Protein AF-A0A409X5F5-F1 (afdb_monomer_lite)

Radius of gyration: 24.48 Å; chains: 1; bounding box: 80×54×50 Å

Secondary structure (DSSP, 8-state):
------PPPTTSPPHHHHHHHHHHHT-TTS-HHHHHHHHHHHHHHHHTTGGGHHHHHH-HHHHHHHHHHHHHHHHHHHHHHH-SS---TT----HHHHHHHHHHHHHS-S--------------------------------------------------

Structure (mmCIF, N/CA/C/O backbone):
data_AF-A0A409X5F5-F1
#
_entry.id   AF-A0A409X5F5-F1
#
loop_
_atom_site.group_PDB
_atom_site.id
_atom_site.type_symbol
_atom_site.label_atom_id
_atom_site.label_alt_id
_atom_site.label_comp_id
_atom_site.label_asym_id
_atom_site.label_entity_id
_atom_site.label_seq_id
_atom_site.pdbx_PDB_ins_code
_atom_site.Cartn_x
_atom_site.Cartn_y
_atom_site.Cartn_z
_atom_site.occupancy
_atom_site.B_iso_or_equiv
_atom_site.auth_seq_id
_atom_site.auth_comp_id
_atom_site.auth_asym_id
_atom_site.auth_atom_id
_atom_site.pdbx_PDB_model_num
ATOM 1 N N . MET A 1 1 ? 27.409 4.934 -25.634 1.00 43.59 1 MET A N 1
ATOM 2 C CA . MET A 1 1 ? 26.059 4.351 -25.770 1.00 43.59 1 MET A CA 1
ATOM 3 C C . MET A 1 1 ? 25.261 4.786 -24.555 1.00 43.59 1 MET A C 1
ATOM 5 O O . MET A 1 1 ? 25.613 4.378 -23.458 1.00 43.59 1 MET A O 1
ATOM 9 N N . SER A 1 2 ? 24.289 5.682 -24.720 1.00 45.94 2 SER A N 1
ATOM 10 C CA . SER A 1 2 ? 23.425 6.128 -23.621 1.00 45.94 2 SER A CA 1
ATOM 11 C C . SER A 1 2 ? 22.337 5.080 -23.430 1.00 45.94 2 SER A C 1
ATOM 13 O O . SER A 1 2 ? 21.523 4.878 -24.329 1.00 45.94 2 SER A O 1
ATOM 15 N N . THR A 1 3 ? 22.355 4.362 -22.313 1.00 50.38 3 THR A N 1
ATOM 16 C CA . THR A 1 3 ? 21.236 3.497 -21.942 1.00 50.38 3 THR A CA 1
ATOM 17 C C . THR A 1 3 ? 20.003 4.380 -21.745 1.00 50.38 3 THR A C 1
ATOM 19 O O . THR A 1 3 ? 20.089 5.380 -21.027 1.00 50.38 3 THR A O 1
ATOM 22 N N . PRO A 1 4 ? 18.865 4.083 -22.395 1.00 51.09 4 PRO A N 1
ATOM 23 C CA . PRO A 1 4 ? 17.631 4.785 -22.091 1.00 51.09 4 PRO A CA 1
ATOM 24 C C . PRO A 1 4 ? 17.327 4.569 -20.608 1.00 51.09 4 PRO A C 1
ATOM 26 O O . PRO A 1 4 ? 17.330 3.436 -20.128 1.00 51.09 4 PRO A O 1
ATOM 29 N N . SER A 1 5 ? 17.121 5.666 -19.879 1.00 55.50 5 SER A N 1
ATOM 30 C CA . SER A 1 5 ? 16.638 5.613 -18.504 1.00 55.50 5 SER A CA 1
ATOM 31 C C . SER A 1 5 ? 15.276 4.925 -18.545 1.00 55.50 5 SER A C 1
ATOM 33 O O . SER A 1 5 ? 14.313 5.474 -19.085 1.00 55.50 5 SER A O 1
ATOM 35 N N . ALA A 1 6 ? 15.227 3.671 -18.098 1.00 65.56 6 ALA A N 1
ATOM 36 C CA . ALA A 1 6 ? 14.007 2.886 -18.101 1.00 65.56 6 ALA A CA 1
ATOM 37 C C . ALA A 1 6 ? 13.013 3.587 -17.171 1.00 65.56 6 ALA A C 1
ATOM 39 O O . ALA A 1 6 ? 13.182 3.624 -15.959 1.00 65.56 6 ALA A O 1
ATOM 40 N N . THR A 1 7 ? 12.017 4.239 -17.757 1.00 76.75 7 THR A N 1
ATOM 41 C CA . THR A 1 7 ? 10.953 4.909 -17.011 1.00 76.75 7 THR A CA 1
ATOM 42 C C . THR A 1 7 ? 9.768 3.959 -16.962 1.00 76.75 7 THR A C 1
ATOM 44 O O . THR A 1 7 ? 9.516 3.232 -17.926 1.00 76.75 7 THR A O 1
ATOM 47 N N . LEU A 1 8 ? 9.056 3.925 -15.836 1.00 80.56 8 LEU A N 1
ATOM 48 C CA . LEU A 1 8 ? 7.831 3.134 -15.742 1.00 80.56 8 LEU A CA 1
ATOM 49 C C . LEU A 1 8 ? 6.805 3.600 -16.789 1.00 80.56 8 LEU A C 1
ATOM 51 O O . LEU A 1 8 ? 6.788 4.785 -17.129 1.00 80.56 8 LEU A O 1
ATOM 55 N N . PRO A 1 9 ? 5.938 2.697 -17.278 1.00 84.50 9 PRO A N 1
ATOM 56 C CA . PRO A 1 9 ? 4.862 3.079 -18.184 1.00 84.50 9 PRO A CA 1
ATOM 57 C C . PRO A 1 9 ? 3.932 4.110 -17.537 1.00 84.50 9 PRO A C 1
ATOM 59 O O . PRO A 1 9 ? 3.704 4.072 -16.328 1.00 84.50 9 PRO A O 1
ATOM 62 N N . SER A 1 10 ? 3.346 4.989 -18.351 1.00 84.62 10 SER A N 1
ATOM 63 C CA . SER A 1 10 ? 2.398 6.018 -17.898 1.00 84.62 10 SER A CA 1
ATOM 64 C C . SER A 1 10 ? 1.112 5.453 -17.293 1.00 84.62 10 SER A C 1
ATOM 66 O O . SER A 1 10 ? 0.455 6.137 -16.520 1.00 84.62 10 SER A O 1
ATOM 68 N N . ASP A 1 11 ? 0.760 4.211 -17.630 1.00 85.31 11 ASP A N 1
ATOM 69 C CA . ASP A 1 11 ? -0.445 3.528 -17.138 1.00 85.31 11 ASP A CA 1
ATOM 70 C C . ASP A 1 11 ? -0.293 2.979 -15.709 1.00 85.31 11 ASP A C 1
ATOM 72 O O . ASP A 1 11 ? -1.220 2.396 -15.146 1.00 85.31 11 ASP A O 1
ATOM 76 N N . VAL A 1 12 ? 0.893 3.129 -15.120 1.00 91.56 12 VAL A N 1
ATOM 77 C CA . VAL A 1 12 ? 1.226 2.641 -13.786 1.00 91.56 12 VAL A CA 1
ATOM 78 C C . VAL A 1 12 ? 1.205 3.814 -12.798 1.00 91.56 12 VAL A C 1
ATOM 80 O O . VAL A 1 12 ? 1.755 4.868 -13.119 1.00 91.56 12 VAL A O 1
ATOM 83 N N . PRO A 1 13 ? 0.650 3.650 -11.578 1.00 93.56 13 PRO A N 1
ATOM 84 C CA . PRO A 1 13 ? 0.625 4.716 -10.581 1.00 93.56 13 PRO A CA 1
ATOM 85 C C . PRO A 1 13 ? 2.007 5.322 -10.343 1.00 93.56 13 PRO A C 1
ATOM 87 O O . PRO A 1 13 ? 3.019 4.615 -10.234 1.00 93.56 13 PRO A O 1
ATOM 90 N N . THR A 1 14 ? 2.063 6.643 -10.242 1.00 94.75 14 THR A N 1
ATOM 91 C CA . THR A 1 14 ? 3.305 7.350 -9.954 1.00 94.75 14 THR A CA 1
ATOM 92 C C . THR A 1 14 ? 3.679 7.210 -8.481 1.00 94.75 14 THR A C 1
ATOM 94 O O . THR A 1 14 ? 2.881 6.794 -7.638 1.00 94.75 14 THR A O 1
ATOM 97 N N . PHE A 1 15 ? 4.925 7.561 -8.153 1.00 95.38 15 PHE A N 1
ATOM 98 C CA . PHE A 1 15 ? 5.355 7.653 -6.758 1.00 95.38 15 PHE A CA 1
ATOM 99 C C . PHE A 1 15 ? 4.441 8.589 -5.954 1.00 95.38 15 PHE A C 1
ATOM 101 O O . PHE A 1 15 ? 4.037 8.240 -4.846 1.00 95.38 15 PHE A O 1
ATOM 108 N N . GLU A 1 16 ? 4.077 9.743 -6.524 1.00 96.81 16 GLU A N 1
ATOM 109 C CA . GLU A 1 16 ? 3.253 10.732 -5.829 1.00 96.81 16 GLU A CA 1
ATOM 110 C C . GLU A 1 16 ? 1.820 10.258 -5.603 1.00 96.81 16 GLU A C 1
ATOM 112 O O . GLU A 1 16 ? 1.266 10.537 -4.542 1.00 96.81 16 GLU A O 1
ATOM 117 N N . ASP A 1 17 ? 1.245 9.476 -6.520 1.00 95.19 17 ASP A N 1
ATOM 118 C CA . ASP A 1 17 ? -0.098 8.910 -6.336 1.00 95.19 17 ASP A CA 1
ATOM 119 C C . ASP A 1 17 ? -0.150 8.011 -5.093 1.00 95.19 17 ASP A C 1
ATOM 121 O O . ASP A 1 17 ? -1.020 8.151 -4.229 1.00 95.19 17 ASP A O 1
ATOM 125 N N . VAL A 1 18 ? 0.837 7.122 -4.955 1.00 96.81 18 VAL A N 1
ATOM 12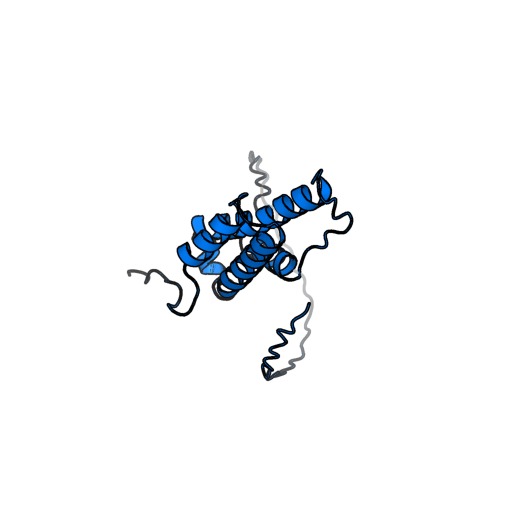6 C CA . VAL A 1 18 ? 0.938 6.206 -3.810 1.00 96.81 18 VAL A CA 1
ATOM 127 C C . VAL A 1 18 ? 1.303 6.961 -2.527 1.00 96.81 18 VAL A C 1
ATOM 129 O O . VAL A 1 18 ? 0.726 6.704 -1.469 1.00 96.81 18 VAL A O 1
ATOM 132 N N . ASN A 1 19 ? 2.223 7.925 -2.609 1.00 97.38 19 ASN A N 1
ATOM 133 C CA . ASN A 1 19 ? 2.637 8.762 -1.482 1.00 97.38 19 ASN A CA 1
ATOM 134 C C . ASN A 1 19 ? 1.482 9.630 -0.952 1.00 97.38 19 A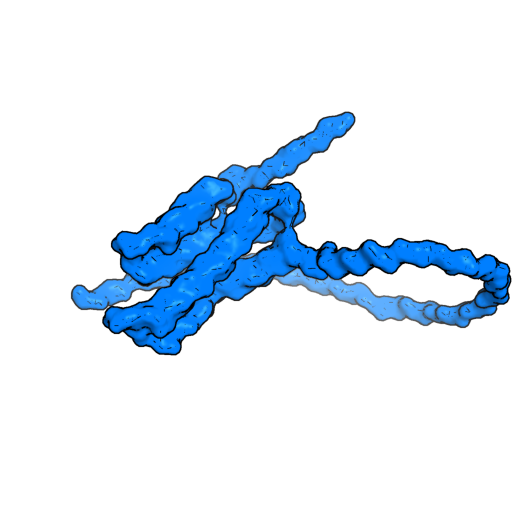SN A C 1
ATOM 136 O O . ASN A 1 19 ? 1.323 9.792 0.257 1.00 97.38 19 ASN A O 1
ATOM 140 N N . CYS A 1 20 ? 0.641 10.161 -1.841 1.00 97.25 20 CYS A N 1
ATOM 141 C CA . CYS A 1 20 ? -0.549 10.924 -1.478 1.00 97.25 20 CYS A CA 1
ATOM 142 C C . CYS A 1 20 ? -1.524 10.070 -0.660 1.00 97.25 20 CYS A C 1
ATOM 144 O O . CYS A 1 20 ? -1.963 10.487 0.414 1.00 97.25 20 CYS A O 1
ATOM 146 N N . LEU A 1 21 ? -1.785 8.835 -1.102 1.00 96.69 21 LEU A N 1
ATOM 147 C CA . LEU A 1 21 ? -2.621 7.902 -0.349 1.00 96.69 21 LEU A CA 1
ATOM 148 C C . LEU A 1 21 ? -2.006 7.573 1.016 1.00 96.69 21 LEU A C 1
ATOM 150 O O . LEU A 1 21 ? -2.710 7.623 2.020 1.00 96.69 21 LEU A O 1
ATOM 154 N N . LEU A 1 22 ? -0.695 7.317 1.089 1.00 96.69 22 LEU A N 1
ATOM 155 C CA . LEU A 1 22 ? -0.017 7.063 2.365 1.00 96.69 22 LEU A CA 1
ATOM 156 C C . LEU A 1 22 ? -0.114 8.259 3.329 1.00 96.69 22 LEU A C 1
ATOM 158 O O . LEU A 1 22 ? -0.330 8.057 4.525 1.00 96.69 22 LEU A O 1
ATOM 162 N N . LYS A 1 23 ? -0.024 9.500 2.836 1.00 96.50 23 LYS A N 1
ATOM 163 C CA . LYS A 1 23 ? -0.233 10.704 3.661 1.00 96.50 23 LYS A CA 1
ATOM 164 C C . LYS A 1 23 ? -1.633 10.732 4.279 1.00 96.50 23 LYS A C 1
ATOM 166 O O . LYS A 1 23 ? -1.747 11.042 5.461 1.00 96.50 23 LYS A O 1
ATOM 171 N N . LEU A 1 24 ? -2.670 10.334 3.535 1.00 96.06 24 LEU A N 1
ATOM 172 C CA . LEU A 1 24 ? -4.029 10.192 4.078 1.00 96.06 24 LEU A CA 1
ATOM 173 C C . LEU A 1 24 ? -4.100 9.097 5.153 1.00 96.06 24 LEU A C 1
ATOM 175 O O . LEU A 1 24 ? -4.757 9.276 6.173 1.00 96.06 24 LEU A O 1
ATOM 179 N N . VAL A 1 25 ? -3.371 7.987 4.998 1.00 94.75 25 VAL A N 1
ATOM 180 C CA . VAL A 1 25 ? -3.282 6.950 6.047 1.00 94.75 25 VAL A CA 1
ATOM 181 C C . VAL A 1 25 ? -2.646 7.495 7.329 1.00 94.75 25 VAL A C 1
ATOM 183 O O . VAL A 1 25 ? -2.951 7.010 8.416 1.00 94.75 25 VAL A O 1
ATOM 186 N N . MET A 1 26 ? -1.758 8.484 7.246 1.00 92.75 26 MET A N 1
ATOM 187 C CA . MET A 1 26 ? -1.109 9.081 8.420 1.00 92.75 26 MET A CA 1
ATOM 188 C C . MET A 1 26 ? -1.923 10.221 9.056 1.00 92.75 26 MET A C 1
ATOM 190 O O . MET A 1 26 ? -1.552 10.691 10.131 1.00 92.75 26 MET A O 1
ATOM 194 N N . ASP A 1 27 ? -3.028 10.655 8.442 1.00 93.06 27 ASP A N 1
ATOM 195 C CA . ASP A 1 27 ? -3.879 11.702 9.005 1.00 93.06 27 ASP A CA 1
ATOM 196 C C . ASP A 1 27 ? -4.799 11.142 10.100 1.00 93.06 27 ASP A C 1
ATOM 198 O O . ASP A 1 27 ? -5.841 10.545 9.833 1.00 93.06 27 ASP A O 1
ATOM 202 N N . ASN A 1 28 ? -4.424 11.380 11.359 1.00 86.94 28 ASN A N 1
ATOM 203 C CA . ASN A 1 28 ? -5.184 10.947 12.536 1.00 86.94 28 ASN A CA 1
ATOM 204 C C . ASN A 1 28 ? -6.550 11.643 12.684 1.00 86.94 28 ASN A C 1
ATOM 206 O O . ASN A 1 28 ? -7.323 11.275 13.567 1.00 86.94 28 ASN A O 1
ATOM 210 N N . LYS A 1 29 ? -6.861 12.654 11.859 1.00 90.25 29 LYS A N 1
ATOM 211 C CA . LYS A 1 29 ? -8.206 13.247 11.802 1.00 90.25 29 LYS A CA 1
ATOM 212 C C . LYS A 1 29 ? -9.200 12.343 11.077 1.00 90.25 29 LYS A C 1
ATOM 214 O O . LYS A 1 29 ? -10.405 12.497 11.259 1.00 90.25 29 LYS A O 1
ATOM 219 N N . LEU A 1 30 ? -8.711 11.425 10.244 1.00 90.19 30 LEU A N 1
ATOM 220 C CA . LEU A 1 30 ? -9.542 10.474 9.523 1.00 90.19 30 LEU A CA 1
ATOM 221 C C . LEU A 1 30 ? -9.869 9.269 10.401 1.00 90.19 30 LEU A C 1
ATOM 223 O O . LEU A 1 30 ? -9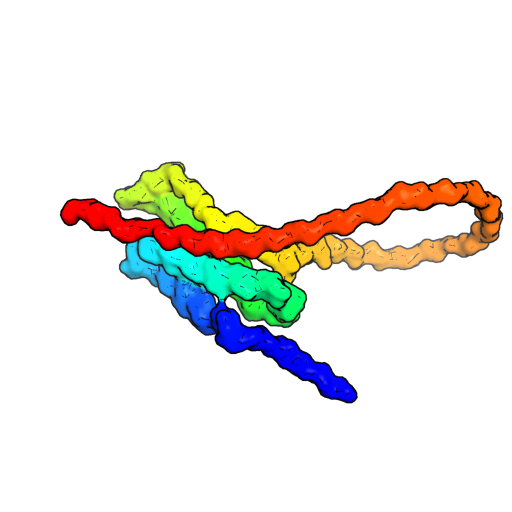.056 8.804 11.200 1.00 90.19 30 LEU A O 1
ATOM 227 N N . LEU A 1 31 ? -11.069 8.726 10.206 1.00 89.81 31 LEU A N 1
ATOM 228 C CA . LEU A 1 31 ? -11.502 7.517 10.896 1.00 89.81 31 LEU A CA 1
ATOM 229 C C . LEU A 1 31 ? -10.576 6.343 10.565 1.00 89.81 31 LEU A C 1
ATOM 231 O O . LEU A 1 31 ? -10.137 6.187 9.423 1.00 89.81 31 LEU A O 1
ATOM 235 N N . PHE A 1 32 ? -10.361 5.464 11.545 1.00 89.56 32 PHE A N 1
ATOM 236 C CA . PHE A 1 32 ? -9.573 4.240 11.387 1.00 89.56 32 PHE A CA 1
ATOM 237 C C . PHE A 1 32 ? -9.960 3.438 10.132 1.00 89.56 32 PHE A C 1
ATOM 239 O O . PHE A 1 32 ? -9.100 3.042 9.347 1.00 89.56 32 PHE A O 1
ATOM 246 N N . SER A 1 33 ? -11.264 3.246 9.904 1.00 89.44 33 SER A N 1
ATOM 247 C CA . SER A 1 33 ? -11.788 2.518 8.744 1.00 89.44 33 SER A CA 1
ATOM 248 C C . SER A 1 33 ? -11.427 3.188 7.416 1.00 89.44 33 SER A C 1
ATOM 250 O O . SER A 1 33 ? -11.019 2.501 6.483 1.00 89.44 33 SER A O 1
ATOM 252 N N . MET A 1 34 ? -11.503 4.519 7.333 1.00 93.12 34 MET A N 1
ATOM 253 C CA . MET A 1 34 ? -11.095 5.270 6.141 1.00 93.12 34 MET A CA 1
ATOM 254 C C . MET A 1 34 ? -9.592 5.151 5.895 1.00 93.12 34 MET A C 1
ATOM 256 O O . MET A 1 34 ? -9.171 4.892 4.770 1.00 93.12 34 MET A O 1
ATOM 260 N N . ARG A 1 35 ? -8.775 5.271 6.946 1.00 94.50 35 ARG A N 1
ATOM 261 C CA . ARG A 1 35 ? -7.316 5.117 6.854 1.00 94.50 35 ARG A CA 1
ATOM 262 C C . ARG A 1 35 ? -6.928 3.716 6.385 1.00 94.50 35 ARG A C 1
ATOM 264 O O . ARG A 1 35 ? -6.040 3.586 5.548 1.00 94.50 35 ARG A O 1
ATOM 271 N N . LEU A 1 36 ? -7.628 2.677 6.845 1.00 93.31 36 LEU A N 1
ATOM 272 C CA . LEU A 1 36 ? -7.428 1.308 6.365 1.00 93.31 36 LEU A CA 1
ATOM 273 C C . LEU A 1 36 ? -7.815 1.148 4.884 1.00 93.31 36 LEU A C 1
ATOM 275 O O . LEU A 1 36 ? -7.098 0.480 4.142 1.00 93.31 36 LEU A O 1
ATOM 279 N N . VAL A 1 37 ? -8.902 1.786 4.435 1.00 95.38 37 VAL A N 1
ATOM 280 C CA . VAL A 1 37 ? -9.289 1.810 3.012 1.00 95.38 37 VAL A CA 1
ATOM 281 C C . VAL A 1 37 ? -8.208 2.483 2.167 1.00 95.38 37 VAL A C 1
ATOM 283 O O . VAL A 1 37 ? -7.769 1.896 1.181 1.00 95.38 37 VAL A O 1
ATOM 286 N N . TYR A 1 38 ? -7.713 3.658 2.571 1.00 97.44 38 TYR A N 1
ATOM 287 C CA . TYR A 1 38 ? -6.631 4.339 1.852 1.00 97.44 38 TYR A CA 1
ATOM 288 C C . TYR A 1 38 ? -5.347 3.511 1.815 1.00 97.44 38 TYR A C 1
ATOM 290 O O . TYR A 1 38 ? -4.674 3.481 0.787 1.00 97.44 38 TYR A O 1
ATOM 298 N N . LEU A 1 39 ? -5.029 2.794 2.896 1.00 97.44 39 LEU A N 1
ATOM 299 C CA . LEU A 1 39 ? -3.851 1.934 2.948 1.00 97.44 39 LEU A CA 1
ATOM 300 C C . LEU A 1 39 ? -3.971 0.731 2.005 1.00 97.44 39 LEU A C 1
ATOM 302 O O . LEU A 1 39 ? -2.998 0.387 1.332 1.00 97.44 39 LEU A O 1
ATOM 306 N N . ASN A 1 40 ? -5.156 0.121 1.916 1.00 97.00 40 ASN A N 1
ATOM 307 C CA . ASN A 1 40 ? -5.422 -0.946 0.953 1.00 97.00 40 ASN A CA 1
ATOM 308 C C . ASN A 1 40 ? -5.300 -0.425 -0.487 1.00 97.00 40 ASN A C 1
ATOM 310 O O . ASN A 1 40 ? -4.608 -1.043 -1.291 1.00 97.00 40 ASN A O 1
ATOM 314 N N . SER A 1 41 ? -5.872 0.744 -0.791 1.00 97.44 41 SER A N 1
ATOM 315 C CA . SER A 1 41 ? -5.752 1.369 -2.116 1.00 97.44 41 SER A CA 1
ATOM 316 C C . SER A 1 41 ? -4.305 1.722 -2.472 1.00 97.44 41 SER A C 1
ATOM 318 O O . SER A 1 41 ? -3.873 1.492 -3.600 1.00 97.44 41 SER A O 1
ATOM 320 N N . ALA A 1 42 ? -3.529 2.240 -1.515 1.00 97.69 42 ALA A N 1
ATOM 321 C CA . ALA A 1 42 ? -2.114 2.550 -1.714 1.00 97.69 42 ALA A CA 1
ATOM 322 C C . ALA A 1 42 ? -1.291 1.282 -1.977 1.00 97.69 42 ALA A C 1
ATOM 324 O O . ALA A 1 42 ? -0.416 1.269 -2.842 1.00 97.69 42 ALA A O 1
ATOM 325 N N . ALA A 1 43 ? -1.597 0.203 -1.253 1.00 97.38 43 ALA A N 1
ATOM 326 C CA . ALA A 1 43 ? -0.990 -1.101 -1.464 1.00 97.38 43 ALA A CA 1
ATOM 327 C C . ALA A 1 43 ? -1.325 -1.665 -2.852 1.00 97.38 43 ALA A C 1
ATOM 329 O O . ALA A 1 43 ? -0.416 -2.080 -3.565 1.00 97.38 43 ALA A O 1
ATOM 330 N N . ASP A 1 44 ? -2.592 -1.636 -3.263 1.00 96.94 44 ASP A N 1
ATOM 331 C CA . ASP A 1 44 ? -3.013 -2.115 -4.583 1.00 96.94 44 ASP A CA 1
ATOM 332 C C . ASP A 1 44 ? -2.347 -1.311 -5.713 1.00 96.94 44 ASP A C 1
ATOM 334 O O . ASP A 1 44 ? -1.820 -1.900 -6.657 1.00 96.94 44 ASP A O 1
ATOM 338 N N . ALA A 1 45 ? -2.253 0.015 -5.572 1.00 96.69 45 ALA A N 1
ATOM 339 C CA . ALA A 1 45 ? -1.540 0.873 -6.517 1.00 96.69 45 ALA A CA 1
ATOM 340 C C . ALA A 1 45 ? -0.035 0.550 -6.591 1.00 96.69 45 ALA A C 1
ATOM 342 O O . ALA A 1 45 ? 0.518 0.415 -7.682 1.00 96.69 45 ALA A O 1
ATOM 343 N N . ALA A 1 46 ? 0.631 0.359 -5.447 1.00 96.75 46 ALA A N 1
ATOM 344 C CA . ALA A 1 46 ? 2.044 -0.015 -5.407 1.00 96.75 46 ALA A CA 1
ATOM 345 C C . ALA A 1 46 ? 2.303 -1.424 -5.971 1.00 96.75 46 ALA A C 1
ATOM 347 O O . ALA A 1 46 ? 3.354 -1.677 -6.559 1.00 96.75 46 ALA A O 1
ATOM 348 N N . LEU A 1 47 ? 1.355 -2.356 -5.833 1.00 96.56 47 LEU A N 1
ATOM 349 C CA . LEU A 1 47 ? 1.475 -3.712 -6.379 1.00 96.56 47 LEU A CA 1
ATOM 350 C C . LEU A 1 47 ? 1.462 -3.741 -7.911 1.00 96.56 47 LEU A C 1
ATOM 352 O O . LEU A 1 47 ? 2.019 -4.674 -8.495 1.00 96.56 47 LEU A O 1
ATOM 356 N N . LEU A 1 48 ? 0.928 -2.708 -8.569 1.00 95.75 48 LEU A N 1
ATOM 357 C CA . LEU A 1 48 ? 1.049 -2.542 -10.022 1.00 95.75 48 LEU A CA 1
ATOM 358 C C . LEU A 1 48 ? 2.502 -2.307 -10.469 1.00 95.75 48 LEU A C 1
ATOM 360 O O . LEU A 1 48 ? 2.820 -2.497 -11.640 1.00 95.75 48 LEU A O 1
ATOM 364 N N . TRP A 1 49 ? 3.417 -1.979 -9.549 1.00 95.19 49 TRP A N 1
ATOM 365 C CA . TRP A 1 49 ? 4.854 -1.885 -9.831 1.00 95.19 49 TRP A CA 1
ATOM 366 C C . TRP A 1 49 ? 5.555 -3.238 -9.889 1.00 95.19 49 TRP A C 1
ATOM 368 O O . TRP A 1 49 ? 6.690 -3.319 -10.353 1.00 95.19 49 TRP A O 1
ATOM 378 N N . ARG A 1 50 ? 4.907 -4.314 -9.428 1.00 93.56 50 ARG A N 1
ATOM 379 C CA . ARG A 1 50 ? 5.523 -5.640 -9.303 1.00 93.56 50 ARG A CA 1
ATOM 380 C C . ARG A 1 50 ? 6.137 -6.183 -10.604 1.00 93.56 50 ARG A C 1
ATOM 382 O O . ARG A 1 50 ? 7.230 -6.738 -10.508 1.00 93.56 50 ARG A O 1
ATOM 389 N N . PRO A 1 51 ? 5.527 -6.026 -11.797 1.00 94.00 51 PRO A N 1
ATOM 390 C CA . PRO A 1 51 ? 6.150 -6.451 -13.056 1.00 94.00 51 PRO A CA 1
ATOM 391 C C . PRO A 1 51 ? 7.470 -5.731 -13.364 1.00 94.00 51 PRO A C 1
ATOM 393 O O . PRO A 1 51 ? 8.286 -6.241 -14.121 1.00 94.00 51 PRO A O 1
ATOM 396 N N . TYR A 1 52 ? 7.692 -4.569 -12.750 1.00 93.19 52 TYR A N 1
ATOM 397 C CA . TYR A 1 52 ? 8.861 -3.714 -12.934 1.00 93.19 52 TYR A CA 1
ATOM 398 C C . TYR A 1 52 ? 9.798 -3.756 -11.721 1.00 93.19 52 TYR A C 1
ATOM 400 O O . TYR A 1 52 ? 10.573 -2.827 -11.512 1.00 93.19 52 TYR A O 1
ATOM 408 N N . ALA A 1 53 ? 9.724 -4.808 -10.896 1.00 91.62 53 ALA A N 1
ATOM 409 C CA . ALA A 1 53 ? 10.447 -4.893 -9.628 1.00 91.62 53 ALA A CA 1
ATOM 410 C C . ALA A 1 53 ? 11.949 -4.602 -9.762 1.00 91.62 53 ALA A C 1
ATOM 412 O O . ALA A 1 53 ? 12.495 -3.922 -8.902 1.00 91.62 53 ALA A O 1
ATOM 413 N N . ASP A 1 54 ? 12.601 -5.063 -10.833 1.00 90.31 54 ASP A N 1
ATOM 414 C CA . ASP A 1 54 ? 14.030 -4.819 -11.058 1.00 90.31 54 ASP A CA 1
ATOM 415 C C . ASP A 1 54 ? 14.345 -3.324 -11.202 1.00 90.31 54 ASP A C 1
ATOM 417 O O . ASP A 1 54 ? 15.280 -2.840 -10.574 1.00 90.31 54 ASP A O 1
ATOM 421 N N . LEU A 1 55 ? 13.502 -2.574 -11.919 1.00 90.81 55 LEU A N 1
ATOM 422 C CA . LEU A 1 55 ? 13.625 -1.121 -12.031 1.00 90.81 55 LEU A CA 1
ATOM 423 C C . LEU A 1 55 ? 13.368 -0.428 -10.686 1.00 90.81 55 LEU A C 1
ATOM 425 O O . LEU A 1 55 ? 14.077 0.495 -10.295 1.00 90.81 55 LEU A O 1
ATOM 429 N N . ILE A 1 56 ? 12.355 -0.894 -9.953 1.00 92.44 56 ILE A N 1
ATOM 430 C CA . ILE A 1 56 ? 12.002 -0.342 -8.641 1.00 92.44 56 ILE A CA 1
ATOM 431 C C . ILE A 1 56 ? 13.131 -0.556 -7.631 1.00 92.44 56 ILE A C 1
ATOM 433 O O . ILE A 1 56 ? 13.361 0.324 -6.812 1.00 92.44 56 ILE A O 1
ATOM 437 N N . ARG A 1 57 ? 13.856 -1.683 -7.679 1.00 91.75 57 ARG A N 1
ATOM 438 C CA . ARG A 1 57 ? 14.991 -1.952 -6.775 1.00 91.75 57 ARG A CA 1
ATOM 439 C C . ARG A 1 57 ? 16.087 -0.893 -6.861 1.00 91.75 57 ARG A C 1
ATOM 441 O O . ARG A 1 57 ? 16.772 -0.656 -5.868 1.00 91.75 57 ARG A O 1
ATOM 448 N N . GLU A 1 58 ? 16.263 -0.281 -8.027 1.00 89.69 58 GLU A N 1
ATOM 449 C CA . GLU A 1 58 ? 17.243 0.786 -8.243 1.00 89.69 58 GLU A CA 1
ATOM 450 C C . GLU A 1 58 ? 16.744 2.142 -7.702 1.00 89.69 58 GLU A C 1
ATOM 452 O O . GLU A 1 58 ? 17.547 2.988 -7.300 1.00 89.69 58 GLU A O 1
ATOM 457 N N . ASP A 1 59 ? 15.422 2.322 -7.592 1.00 91.69 59 ASP A N 1
ATOM 458 C CA . ASP A 1 59 ? 14.764 3.507 -7.036 1.00 91.69 59 ASP A CA 1
ATOM 459 C C . ASP A 1 59 ? 14.519 3.368 -5.521 1.00 91.69 59 ASP A C 1
ATOM 461 O O . ASP A 1 59 ? 13.483 2.886 -5.045 1.00 91.69 59 ASP A O 1
ATOM 465 N N . LYS A 1 60 ? 15.475 3.872 -4.732 1.00 92.31 60 LYS A N 1
ATOM 466 C CA . LYS A 1 60 ? 15.395 3.864 -3.261 1.00 92.31 60 LYS A CA 1
ATOM 467 C C . LYS A 1 60 ? 14.130 4.527 -2.713 1.00 92.31 60 LYS A C 1
ATOM 469 O O . LYS A 1 60 ? 13.642 4.090 -1.673 1.00 92.31 60 LYS A O 1
ATOM 474 N N . ALA A 1 61 ? 13.607 5.567 -3.366 1.00 94.19 61 ALA A N 1
ATOM 475 C CA . ALA A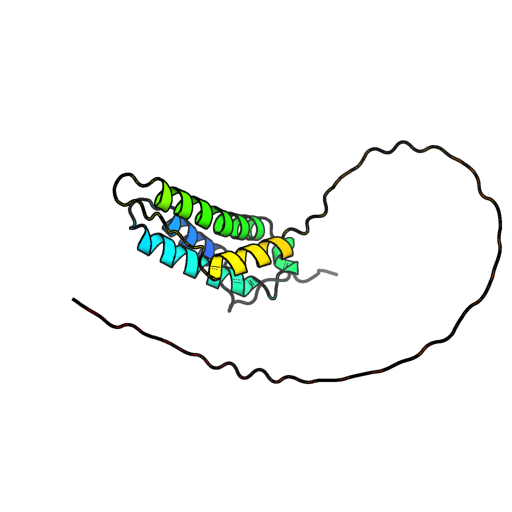 1 61 ? 12.425 6.267 -2.873 1.00 94.19 61 ALA A CA 1
ATOM 476 C C . ALA A 1 61 ? 11.200 5.350 -2.940 1.00 94.19 61 ALA A C 1
ATOM 478 O O . ALA A 1 61 ? 10.473 5.214 -1.955 1.00 94.19 61 ALA A O 1
ATOM 479 N N . ARG A 1 62 ? 11.020 4.637 -4.057 1.00 94.38 62 ARG A N 1
ATOM 480 C CA . ARG A 1 62 ? 9.932 3.661 -4.207 1.00 94.38 62 ARG A CA 1
ATOM 481 C C . ARG A 1 62 ? 10.103 2.445 -3.302 1.00 94.38 62 ARG A C 1
ATOM 483 O O . ARG A 1 62 ? 9.119 2.007 -2.711 1.00 94.38 62 ARG A O 1
ATOM 490 N N . VAL A 1 63 ? 11.322 1.927 -3.129 1.00 94.56 63 VAL A N 1
ATOM 491 C CA . VAL A 1 63 ? 11.584 0.821 -2.182 1.00 94.56 63 VAL A CA 1
ATOM 492 C C . VAL A 1 63 ? 11.222 1.218 -0.749 1.00 94.56 63 VAL A C 1
ATOM 494 O O . VAL A 1 63 ? 10.565 0.450 -0.036 1.00 94.56 63 VAL A O 1
ATOM 497 N N . ASN A 1 64 ? 11.610 2.426 -0.334 1.00 95.44 64 ASN A N 1
ATOM 498 C CA . ASN A 1 64 ? 11.257 2.960 0.978 1.00 95.44 64 ASN A CA 1
ATOM 499 C C . ASN A 1 64 ? 9.741 3.110 1.113 1.00 95.44 64 ASN A C 1
ATOM 501 O O . ASN A 1 64 ? 9.181 2.634 2.094 1.00 95.44 64 ASN A O 1
ATOM 505 N N . LEU A 1 65 ? 9.066 3.656 0.100 1.00 96.19 65 LEU A N 1
ATOM 506 C CA . LEU A 1 65 ? 7.615 3.828 0.112 1.00 96.19 65 LEU A CA 1
ATOM 507 C C . LEU A 1 65 ? 6.868 2.492 0.260 1.00 96.19 65 LEU A C 1
ATOM 509 O O . LEU A 1 65 ? 5.960 2.379 1.080 1.00 96.19 65 LEU A O 1
ATOM 513 N N . VAL A 1 66 ? 7.282 1.440 -0.454 1.00 96.31 66 VAL A N 1
ATOM 514 C CA . VAL A 1 66 ? 6.692 0.094 -0.295 1.00 96.31 66 VAL A CA 1
ATOM 515 C C . VAL A 1 66 ? 6.936 -0.462 1.118 1.00 96.31 66 VAL A C 1
ATOM 517 O O . VAL A 1 66 ? 6.060 -1.108 1.702 1.00 96.31 66 VAL A O 1
ATOM 520 N N . SER A 1 67 ? 8.098 -0.179 1.709 1.00 95.31 67 SER A N 1
ATOM 521 C CA . SER A 1 67 ? 8.417 -0.567 3.091 1.00 95.31 67 SER A CA 1
ATOM 522 C C . SER A 1 67 ? 7.603 0.224 4.127 1.00 95.31 67 SER A C 1
ATOM 524 O O . SER A 1 67 ? 7.174 -0.330 5.145 1.00 95.31 67 SER A O 1
ATOM 526 N N . GLU A 1 68 ? 7.333 1.502 3.862 1.00 96.31 68 GLU A N 1
ATOM 527 C CA . GLU A 1 68 ? 6.468 2.350 4.681 1.00 96.31 68 GLU A CA 1
ATOM 528 C C . GLU A 1 68 ? 5.010 1.893 4.624 1.00 96.31 68 GLU A C 1
ATOM 530 O O . GLU A 1 68 ? 4.375 1.806 5.674 1.00 96.31 68 GLU A O 1
ATOM 535 N N . LEU A 1 69 ? 4.504 1.498 3.449 1.00 96.88 69 LEU A N 1
ATOM 536 C CA . LEU A 1 69 ? 3.175 0.890 3.310 1.00 96.88 69 LEU A CA 1
ATOM 537 C C . LEU A 1 69 ? 3.045 -0.360 4.183 1.00 96.88 69 LEU A C 1
ATOM 539 O O . LEU A 1 69 ? 2.077 -0.504 4.931 1.00 96.88 69 LEU A O 1
ATOM 543 N N . ARG A 1 70 ? 4.049 -1.246 4.154 1.00 95.38 70 ARG A N 1
ATOM 544 C CA . ARG A 1 70 ? 4.078 -2.426 5.029 1.00 95.38 70 ARG A CA 1
ATOM 545 C C . ARG A 1 70 ? 4.048 -2.033 6.506 1.00 95.38 70 ARG A C 1
ATOM 547 O O . ARG A 1 70 ? 3.315 -2.631 7.289 1.00 95.38 70 ARG A O 1
ATOM 554 N N . SER A 1 71 ? 4.830 -1.027 6.880 1.00 95.88 71 SER A N 1
ATOM 555 C CA . SER A 1 71 ? 4.923 -0.542 8.261 1.00 95.88 71 SER A CA 1
ATOM 556 C C . SER A 1 71 ? 3.636 0.146 8.731 1.00 95.88 71 SER A C 1
ATOM 558 O O . SER A 1 71 ? 3.276 0.046 9.902 1.00 95.88 71 SER A O 1
ATOM 560 N N . ALA A 1 72 ? 2.906 0.810 7.833 1.00 95.94 72 ALA A N 1
ATOM 561 C CA . ALA A 1 72 ? 1.641 1.469 8.140 1.00 95.94 72 ALA A CA 1
ATOM 562 C C . ALA A 1 72 ? 0.557 0.476 8.589 1.00 95.94 72 ALA A C 1
ATOM 564 O O . ALA A 1 72 ? -0.213 0.801 9.492 1.00 95.94 72 ALA A O 1
ATOM 565 N N . TYR A 1 73 ? 0.547 -0.754 8.060 1.00 95.44 73 TYR A N 1
ATOM 566 C CA . TYR A 1 73 ? -0.366 -1.800 8.540 1.00 95.44 73 TYR A CA 1
ATOM 567 C C . TYR A 1 73 ? -0.122 -2.149 10.008 1.00 95.44 73 TYR A C 1
ATOM 569 O O . TYR A 1 73 ? -1.079 -2.310 10.758 1.00 95.44 73 TYR A O 1
ATOM 577 N N . TYR A 1 74 ? 1.139 -2.215 10.439 1.00 93.56 74 TYR A N 1
ATOM 578 C CA . TYR A 1 74 ? 1.477 -2.455 11.844 1.00 93.56 74 TYR A CA 1
ATOM 579 C C . TYR A 1 74 ? 1.112 -1.273 12.746 1.00 93.56 74 TYR A C 1
ATOM 581 O O . TYR A 1 74 ? 0.700 -1.474 13.885 1.00 93.56 74 TYR A O 1
ATOM 589 N N . LYS A 1 75 ? 1.214 -0.035 12.242 1.00 92.12 75 LYS A N 1
ATOM 590 C CA . LYS A 1 75 ? 0.751 1.151 12.981 1.00 92.12 75 LYS A CA 1
ATOM 591 C C . LYS A 1 75 ? -0.762 1.108 13.204 1.00 92.12 75 LYS A C 1
ATOM 593 O O . LYS A 1 75 ? -1.209 1.342 14.322 1.00 92.12 75 LYS A O 1
ATOM 598 N N . LEU A 1 76 ? -1.534 0.760 12.171 1.00 90.62 76 LEU A N 1
ATOM 599 C CA . LEU A 1 76 ? -2.984 0.594 12.295 1.00 90.62 76 LEU A CA 1
ATOM 600 C C . LEU A 1 76 ? -3.352 -0.608 13.176 1.00 90.62 76 LEU A C 1
ATOM 602 O O . LEU A 1 76 ? -4.266 -0.507 13.985 1.00 90.62 76 LEU A O 1
ATOM 606 N N . GLU A 1 77 ? -2.631 -1.726 13.092 1.00 90.50 77 GLU A N 1
ATOM 607 C CA . GLU A 1 77 ? -2.830 -2.855 14.010 1.00 90.50 77 GLU A CA 1
ATOM 608 C C . GLU A 1 77 ? -2.621 -2.428 15.473 1.00 90.50 77 GLU A C 1
ATOM 610 O O . GLU A 1 77 ? -3.430 -2.764 16.339 1.00 90.50 77 GLU A O 1
ATOM 615 N N . ALA A 1 78 ? -1.552 -1.680 15.758 1.00 88.12 78 ALA A N 1
ATOM 616 C CA . ALA A 1 78 ? -1.284 -1.170 17.098 1.00 88.12 78 ALA A CA 1
ATOM 617 C C . ALA A 1 78 ? -2.402 -0.228 17.567 1.00 88.12 78 ALA A C 1
ATOM 619 O O . ALA A 1 78 ? -2.886 -0.362 18.688 1.00 88.12 78 ALA A O 1
ATOM 620 N N . GLU A 1 79 ? -2.871 0.673 16.706 1.00 86.56 79 GLU A N 1
ATOM 621 C CA . GLU A 1 79 ? -4.010 1.540 17.012 1.00 86.56 79 GLU A CA 1
ATOM 622 C C . GLU A 1 79 ? -5.276 0.729 17.313 1.00 86.56 79 GLU A C 1
ATOM 624 O O . GLU A 1 79 ? -5.936 0.979 18.315 1.00 86.56 79 GLU A O 1
ATOM 629 N N . ALA A 1 80 ? -5.573 -0.304 16.525 1.00 83.81 80 ALA A N 1
ATOM 630 C CA . ALA A 1 80 ? -6.717 -1.185 16.747 1.00 83.81 80 ALA A CA 1
ATOM 631 C C . ALA A 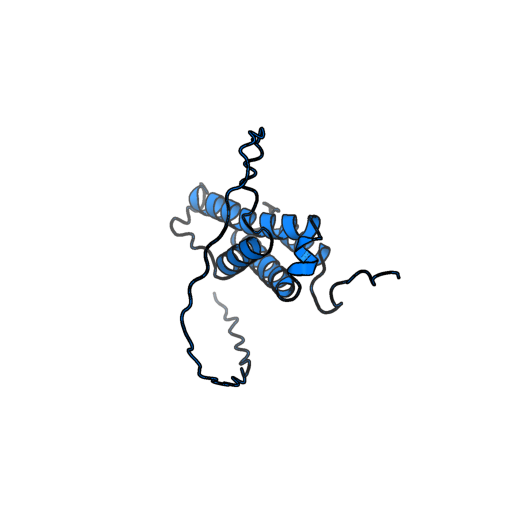1 80 ? -6.639 -1.941 18.089 1.00 83.81 80 ALA A C 1
ATOM 633 O O . ALA A 1 80 ? -7.650 -2.080 18.782 1.00 83.81 80 ALA A O 1
ATOM 634 N N . LYS A 1 81 ? -5.440 -2.401 18.475 1.00 80.62 81 LYS A N 1
ATOM 635 C CA . LYS A 1 81 ? -5.199 -3.161 19.715 1.00 80.62 81 LYS A CA 1
ATOM 636 C C . LYS A 1 81 ? -5.160 -2.292 20.970 1.00 80.62 81 LYS A C 1
ATOM 638 O O . LYS A 1 81 ? -5.626 -2.731 22.019 1.00 80.62 81 LYS A O 1
ATOM 643 N N . TYR A 1 82 ? -4.579 -1.098 20.874 1.00 74.50 82 TYR A N 1
ATOM 644 C CA . TYR A 1 82 ? -4.331 -0.207 22.012 1.00 74.50 82 TYR A CA 1
ATOM 645 C C . TYR A 1 82 ? -5.285 0.996 22.061 1.00 74.50 82 TYR A C 1
ATOM 647 O O . TYR A 1 82 ? -5.147 1.841 22.946 1.00 74.50 82 TYR A O 1
ATOM 655 N N . SER A 1 83 ? -6.262 1.089 21.149 1.00 67.56 83 SER A N 1
ATOM 656 C CA . SER A 1 83 ? -7.303 2.117 21.209 1.00 67.56 83 SER A CA 1
ATOM 657 C C . SER A 1 83 ? -8.112 1.982 22.495 1.00 67.56 83 SER A C 1
ATOM 659 O O . SER A 1 83 ? -8.759 0.967 22.755 1.00 67.56 83 SER A O 1
ATOM 661 N N . VAL A 1 84 ? -8.091 3.054 23.285 1.00 60.31 84 VAL A N 1
ATOM 662 C CA . VAL A 1 84 ? -8.811 3.176 24.560 1.00 60.31 84 VAL A CA 1
ATOM 663 C C . VAL A 1 84 ? -10.329 3.241 24.343 1.00 60.31 84 VAL A C 1
ATOM 665 O O . VAL A 1 84 ? -11.093 2.853 25.222 1.00 60.31 84 VAL A O 1
ATOM 668 N N . TYR A 1 85 ? -10.772 3.704 23.169 1.00 58.94 85 TYR A N 1
ATOM 669 C CA . TYR A 1 85 ? -12.179 4.007 22.888 1.00 58.94 85 TYR A CA 1
ATOM 670 C C . TYR A 1 85 ? -12.919 2.892 22.145 1.00 58.94 85 TYR A C 1
ATOM 672 O O . TYR A 1 85 ? -14.137 2.792 22.259 1.00 58.94 85 TYR A O 1
ATOM 680 N N . LEU A 1 86 ? -12.204 2.053 21.390 1.00 58.81 86 LEU A N 1
ATOM 681 C CA . LEU A 1 86 ? -12.798 0.932 20.663 1.00 58.81 86 LEU A CA 1
ATOM 682 C C . LEU A 1 86 ? -11.746 -0.175 20.473 1.00 58.81 86 LEU A C 1
ATOM 684 O O . LEU A 1 86 ? -11.114 -0.243 19.417 1.00 58.81 86 LEU A O 1
ATOM 688 N N . PRO A 1 87 ? -11.494 -1.016 21.491 1.00 57.69 87 PRO A N 1
ATOM 689 C CA . PRO A 1 87 ? -10.520 -2.091 21.374 1.00 57.69 87 PRO A CA 1
ATOM 690 C C . PRO A 1 87 ? -11.019 -3.121 20.356 1.00 57.69 87 PRO A C 1
ATOM 692 O O . PRO A 1 87 ? -11.873 -3.958 20.655 1.00 57.69 87 PRO A O 1
ATOM 695 N N . VAL A 1 88 ? -10.473 -3.080 19.140 1.00 60.75 88 VAL A N 1
ATOM 696 C CA . VAL A 1 88 ? -10.710 -4.109 18.125 1.00 60.75 88 VAL A CA 1
ATOM 697 C C . VAL A 1 88 ? -9.743 -5.243 18.440 1.00 60.75 88 VAL A C 1
ATOM 699 O O . VAL A 1 88 ? -8.628 -5.304 17.924 1.00 60.75 88 VAL A O 1
ATOM 702 N N . ARG A 1 89 ? -10.158 -6.132 19.350 1.00 58.47 89 ARG A N 1
ATOM 703 C CA . ARG A 1 89 ? -9.322 -7.253 19.816 1.00 58.47 89 ARG A CA 1
ATOM 704 C C . ARG A 1 89 ? -8.889 -8.208 18.693 1.00 58.47 89 ARG A C 1
ATOM 706 O O . ARG A 1 89 ? -7.886 -8.889 18.861 1.00 58.47 89 ARG A O 1
ATOM 713 N N . ASP A 1 90 ? -9.566 -8.180 17.543 1.00 70.88 90 ASP A N 1
ATOM 714 C CA . ASP A 1 90 ? -9.366 -9.115 16.430 1.00 70.88 90 ASP A CA 1
ATOM 715 C C . ASP A 1 90 ? -8.942 -8.432 15.116 1.00 70.88 90 ASP A C 1
ATOM 717 O O . ASP A 1 90 ? -9.486 -8.724 14.046 1.00 70.88 90 ASP A O 1
ATOM 721 N N . PHE A 1 91 ? -7.971 -7.512 15.153 1.00 81.88 91 PHE A N 1
ATOM 722 C CA . PHE A 1 91 ? -7.394 -6.992 13.909 1.00 81.88 91 PHE A CA 1
ATOM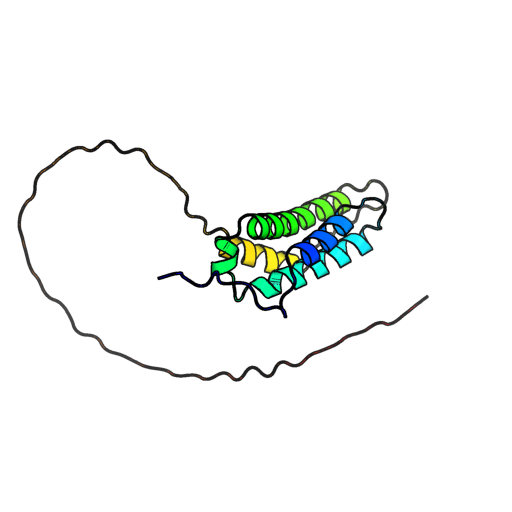 723 C C . PHE A 1 91 ? -6.708 -8.123 13.127 1.00 81.88 91 PHE A C 1
ATOM 725 O O . PHE A 1 91 ? -5.732 -8.719 13.584 1.00 81.88 91 PHE A O 1
ATOM 732 N N . LYS A 1 92 ? -7.214 -8.404 11.924 1.00 88.75 92 LYS A N 1
ATOM 733 C CA . LYS A 1 92 ? -6.611 -9.342 10.974 1.00 88.75 92 LYS A CA 1
ATOM 734 C C . LYS A 1 92 ? -5.995 -8.559 9.831 1.00 88.75 92 LYS A C 1
ATOM 736 O O . LYS A 1 92 ? -6.643 -7.688 9.253 1.00 88.75 92 LYS A O 1
ATOM 741 N N . PHE A 1 93 ? -4.761 -8.903 9.480 1.00 91.69 93 PHE A N 1
ATOM 742 C CA . PHE A 1 93 ? -4.116 -8.300 8.325 1.00 91.69 93 PHE A CA 1
ATOM 743 C C . PHE A 1 93 ? -4.907 -8.608 7.043 1.00 91.69 93 PHE A C 1
ATOM 745 O O . PHE A 1 93 ? -5.243 -9.770 6.795 1.00 91.69 93 PHE A O 1
ATOM 752 N N . PRO A 1 94 ? -5.217 -7.590 6.221 1.00 92.12 94 PRO A N 1
ATOM 753 C CA . PRO A 1 94 ? -5.914 -7.803 4.962 1.00 92.12 94 PRO A CA 1
ATOM 754 C C . PRO A 1 94 ? -4.996 -8.470 3.930 1.00 92.12 94 PRO A C 1
ATOM 756 O O . PRO A 1 94 ? -3.770 -8.468 4.047 1.00 92.12 94 PRO A O 1
ATOM 759 N N . LYS A 1 95 ? -5.588 -9.007 2.859 1.00 95.75 95 LYS A N 1
ATOM 760 C CA . LYS A 1 95 ? -4.853 -9.642 1.751 1.00 95.75 95 LYS A CA 1
ATOM 761 C C . LYS A 1 95 ? -3.755 -8.732 1.181 1.00 95.75 95 LYS A C 1
ATOM 763 O O . LYS A 1 95 ? -2.656 -9.206 0.899 1.00 95.75 95 LYS A O 1
ATOM 768 N N . GLN A 1 96 ? -4.038 -7.436 1.053 1.00 95.12 96 GLN A N 1
ATOM 769 C CA . GLN A 1 96 ? -3.115 -6.416 0.553 1.00 95.12 96 GLN A CA 1
ATOM 770 C C . GLN A 1 96 ? -1.815 -6.354 1.359 1.00 95.12 96 GLN A C 1
ATOM 772 O O . GLN A 1 96 ? -0.739 -6.251 0.772 1.00 95.12 96 GLN A O 1
ATOM 777 N N . TYR A 1 97 ? -1.892 -6.497 2.686 1.00 96.44 97 TYR A N 1
ATOM 778 C CA . TYR A 1 97 ? -0.704 -6.561 3.534 1.00 96.44 97 TYR A CA 1
ATOM 779 C C . TYR A 1 97 ? 0.201 -7.733 3.138 1.00 96.44 97 TYR A C 1
ATOM 781 O O . TYR A 1 97 ? 1.405 -7.550 2.972 1.00 96.44 97 TYR A O 1
ATOM 789 N N . HIS A 1 98 ? -0.362 -8.929 2.947 1.00 96.25 98 HIS A N 1
ATOM 790 C CA . HIS A 1 98 ? 0.421 -10.114 2.590 1.00 96.25 98 HIS A CA 1
ATOM 791 C C . HIS A 1 98 ? 1.083 -9.967 1.215 1.00 96.25 98 HIS A C 1
ATOM 793 O O . HIS A 1 98 ? 2.258 -10.295 1.058 1.00 96.25 98 HIS A O 1
ATOM 799 N N . LEU A 1 99 ? 0.368 -9.388 0.246 1.00 96.31 99 LEU A N 1
ATOM 800 C CA . LEU A 1 99 ? 0.908 -9.108 -1.084 1.00 96.31 99 LEU A CA 1
ATOM 801 C C . LEU A 1 99 ? 2.052 -8.085 -1.040 1.00 96.31 99 LEU A C 1
ATOM 803 O O . LEU A 1 99 ? 3.084 -8.298 -1.678 1.00 96.31 99 LEU A O 1
ATOM 807 N N . ILE A 1 100 ? 1.908 -7.008 -0.261 1.00 96.19 100 ILE A N 1
ATOM 808 C CA . ILE A 1 100 ? 2.981 -6.029 -0.045 1.00 96.19 100 ILE A CA 1
ATOM 809 C C . ILE A 1 100 ? 4.159 -6.662 0.696 1.00 96.19 100 ILE A C 1
ATOM 811 O O . ILE A 1 100 ? 5.307 -6.426 0.328 1.00 96.19 100 ILE A O 1
ATOM 815 N N . ALA A 1 101 ? 3.912 -7.502 1.702 1.00 94.81 101 ALA A N 1
ATOM 816 C CA . ALA A 1 101 ? 4.971 -8.204 2.417 1.00 94.81 101 ALA A CA 1
ATOM 817 C C . ALA A 1 101 ? 5.789 -9.093 1.469 1.00 94.81 101 ALA A C 1
ATOM 819 O O . ALA A 1 101 ? 7.018 -9.074 1.526 1.00 94.81 101 ALA A O 1
ATOM 820 N N . ASP A 1 102 ? 5.142 -9.803 0.548 1.00 94.38 102 ASP A N 1
ATOM 821 C CA . ASP A 1 102 ? 5.848 -10.573 -0.475 1.00 94.38 102 ASP A CA 1
ATOM 822 C C . ASP A 1 102 ? 6.572 -9.675 -1.479 1.00 94.38 102 ASP A C 1
ATOM 824 O O . ASP A 1 102 ? 7.720 -9.954 -1.826 1.00 94.38 102 ASP A O 1
ATOM 828 N N . PHE A 1 103 ? 5.970 -8.554 -1.880 1.00 94.62 103 PHE A N 1
ATOM 829 C CA . PHE A 1 103 ? 6.635 -7.594 -2.756 1.00 94.62 103 PHE A CA 1
ATOM 830 C C . PHE A 1 103 ? 7.894 -6.994 -2.106 1.00 94.62 103 PHE A C 1
ATOM 832 O O . PHE A 1 103 ? 8.936 -6.926 -2.754 1.00 94.62 103 PHE A O 1
ATOM 839 N N . THR A 1 104 ? 7.867 -6.675 -0.805 1.00 92.88 104 THR A N 1
ATOM 840 C CA . THR A 1 104 ? 9.061 -6.189 -0.085 1.00 92.88 104 THR A CA 1
ATOM 841 C C . THR A 1 104 ? 10.210 -7.198 -0.085 1.00 92.88 104 THR A C 1
ATOM 843 O O . THR A 1 104 ? 11.357 -6.788 -0.222 1.00 92.88 104 THR A O 1
ATOM 846 N N . LYS A 1 105 ? 9.932 -8.510 -0.007 1.00 91.88 105 LYS A N 1
ATOM 847 C CA . LYS A 1 105 ? 10.973 -9.555 -0.110 1.00 91.88 105 LYS A CA 1
ATOM 848 C C . LYS A 1 105 ? 11.617 -9.579 -1.496 1.00 91.88 105 LYS A C 1
ATOM 850 O O . LYS A 1 105 ? 12.802 -9.863 -1.621 1.00 91.88 105 LYS A O 1
ATOM 855 N N . VAL A 1 106 ? 10.831 -9.288 -2.535 1.00 90.44 106 VAL A N 1
ATOM 856 C CA . VAL A 1 106 ? 11.329 -9.188 -3.911 1.00 90.44 106 VAL A CA 1
ATOM 857 C C . VAL A 1 106 ? 12.180 -7.932 -4.088 1.00 90.44 106 VAL A C 1
ATOM 859 O O . VAL A 1 106 ? 13.175 -7.997 -4.801 1.00 90.44 106 VAL A O 1
ATOM 862 N N . LEU A 1 107 ? 11.816 -6.805 -3.469 1.00 88.88 107 LEU A N 1
ATOM 863 C CA . LEU A 1 107 ? 12.538 -5.531 -3.598 1.00 88.88 107 LEU A CA 1
ATOM 864 C C . LEU A 1 107 ? 13.795 -5.439 -2.731 1.00 88.88 107 LEU A C 1
ATOM 866 O O . LEU A 1 107 ? 14.766 -4.798 -3.122 1.00 88.88 107 LEU A O 1
ATOM 870 N N . ILE A 1 108 ? 13.796 -6.086 -1.570 1.00 85.06 108 ILE A N 1
ATOM 871 C CA . ILE A 1 108 ? 14.935 -6.125 -0.657 1.00 85.06 108 ILE A CA 1
ATOM 872 C C . ILE A 1 108 ? 15.360 -7.590 -0.539 1.00 85.06 108 ILE A C 1
ATOM 874 O O . ILE A 1 108 ? 14.974 -8.265 0.422 1.00 85.06 108 ILE A O 1
ATOM 878 N N . PRO A 1 109 ? 16.127 -8.119 -1.515 1.00 67.62 109 PRO A N 1
ATOM 879 C CA . PRO A 1 109 ? 16.753 -9.417 -1.355 1.00 67.62 109 PRO A CA 1
ATOM 880 C C . PRO A 1 109 ? 17.581 -9.387 -0.074 1.00 67.62 109 PRO A C 1
ATOM 882 O O . PRO A 1 109 ? 18.398 -8.486 0.133 1.00 67.62 109 PRO A O 1
ATOM 885 N N . LEU A 1 110 ? 17.338 -10.351 0.808 1.00 56.03 110 LEU A N 1
ATOM 886 C CA . LEU A 1 110 ? 18.049 -10.502 2.068 1.00 56.03 110 LEU A CA 1
ATOM 887 C C . LEU A 1 110 ? 19.486 -10.988 1.787 1.00 56.03 110 LEU A C 1
ATOM 889 O O . LEU A 1 110 ? 19.841 -12.126 2.062 1.00 56.03 110 LEU A O 1
ATOM 893 N N . THR A 1 111 ? 20.321 -10.138 1.194 1.00 47.66 111 THR A N 1
ATOM 894 C CA . THR A 1 111 ? 21.726 -10.436 0.891 1.00 47.66 111 THR A CA 1
ATOM 895 C C . THR A 1 111 ? 22.608 -9.263 1.290 1.00 47.66 111 THR A C 1
ATOM 897 O O . THR A 1 111 ? 23.242 -8.620 0.463 1.00 47.66 111 THR A O 1
ATOM 900 N N . LYS A 1 112 ? 22.667 -9.008 2.603 1.00 46.03 112 LYS A N 1
ATOM 901 C CA . LYS A 1 112 ? 23.864 -8.492 3.289 1.00 46.03 112 LYS A CA 1
ATOM 902 C C . LYS A 1 112 ? 23.981 -9.102 4.690 1.00 46.03 112 LYS A C 1
ATOM 904 O O . LYS A 1 112 ? 24.012 -8.392 5.687 1.00 46.03 112 LYS A O 1
ATOM 909 N N . ALA A 1 113 ? 24.146 -10.423 4.750 1.00 39.84 113 ALA A N 1
ATOM 910 C CA . ALA A 1 113 ? 25.144 -10.969 5.665 1.00 39.84 113 ALA A CA 1
ATOM 911 C C . ALA A 1 113 ? 26.508 -10.528 5.111 1.00 39.84 113 ALA A C 1
ATOM 913 O O . ALA A 1 113 ? 27.136 -11.214 4.311 1.00 39.84 113 ALA A O 1
ATOM 914 N N . SER A 1 114 ? 26.888 -9.287 5.412 1.00 39.97 114 SER A N 1
ATOM 915 C CA . SER A 1 114 ? 28.204 -8.758 5.085 1.00 39.97 114 SER A CA 1
ATOM 916 C C . SER A 1 114 ? 29.176 -9.238 6.159 1.00 39.97 114 SER A C 1
ATOM 918 O O . SER A 1 114 ? 29.670 -8.433 6.942 1.00 39.97 114 SER A O 1
ATOM 920 N N . ASP A 1 115 ? 29.450 -10.544 6.184 1.00 40.69 115 ASP A N 1
ATOM 921 C CA . ASP A 1 115 ? 30.672 -11.081 6.779 1.00 40.69 115 ASP A CA 1
ATOM 922 C C . ASP A 1 115 ? 31.836 -10.640 5.886 1.00 40.69 115 ASP A C 1
ATOM 924 O O . ASP A 1 115 ? 32.272 -11.323 4.961 1.00 40.69 115 ASP A O 1
ATOM 928 N N . LYS A 1 116 ? 32.287 -9.403 6.099 1.00 48.78 116 LYS A N 1
ATOM 929 C CA . LYS A 1 116 ? 33.520 -8.881 5.515 1.00 48.78 116 LYS A CA 1
ATOM 930 C C . LYS A 1 116 ? 34.563 -8.797 6.619 1.00 48.78 116 LYS A C 1
ATOM 932 O O . LYS A 1 116 ? 34.984 -7.722 7.024 1.00 48.78 116 LYS A O 1
ATOM 937 N N . SER A 1 117 ? 34.953 -9.972 7.092 1.00 40.12 117 SER A N 1
ATOM 938 C CA . SER A 1 117 ? 36.148 -10.212 7.888 1.00 40.12 117 SER A CA 1
ATOM 939 C C . SER A 1 117 ? 36.957 -11.272 7.146 1.00 40.12 117 SER A C 1
ATOM 941 O O . SER A 1 117 ? 36.771 -12.465 7.351 1.00 40.12 117 SER A O 1
ATOM 943 N N . ASN A 1 118 ? 37.835 -10.827 6.252 1.00 44.81 118 ASN A N 1
ATOM 944 C CA . ASN A 1 118 ? 38.997 -11.618 5.856 1.00 44.81 118 ASN A CA 1
ATOM 945 C C . ASN A 1 118 ? 40.221 -10.960 6.494 1.00 44.81 118 ASN A C 1
ATOM 947 O O . ASN A 1 118 ? 40.335 -9.731 6.475 1.00 44.81 118 ASN A O 1
ATOM 951 N N . PRO A 1 119 ? 41.186 -11.773 6.932 1.00 44.31 119 PRO A N 1
ATOM 952 C CA . PRO A 1 119 ? 42.514 -11.629 6.361 1.00 44.31 119 PRO A CA 1
ATOM 953 C C . PRO A 1 119 ? 42.984 -12.930 5.686 1.00 44.31 119 PRO A C 1
ATOM 955 O O . PRO A 1 119 ? 42.570 -14.022 6.073 1.00 44.31 119 PRO A O 1
ATOM 958 N N . PRO A 1 120 ? 43.835 -12.818 4.651 1.00 50.59 120 PRO A N 1
ATOM 959 C CA . PRO A 1 120 ? 44.269 -13.939 3.833 1.00 50.59 120 PRO A CA 1
ATOM 960 C C . PRO A 1 120 ? 45.383 -14.722 4.537 1.00 50.59 120 PRO A C 1
ATOM 962 O O . PRO A 1 120 ? 46.314 -14.129 5.079 1.00 50.59 120 PRO A O 1
ATOM 965 N N . ALA A 1 121 ? 45.336 -16.051 4.460 1.00 43.94 121 ALA A N 1
ATOM 966 C CA . ALA A 1 121 ? 46.491 -16.892 4.742 1.00 43.94 121 ALA A CA 1
ATOM 967 C C . ALA A 1 121 ? 46.632 -17.965 3.657 1.00 43.94 121 ALA A C 1
ATOM 969 O O . ALA A 1 121 ? 45.844 -18.897 3.530 1.00 43.94 121 ALA A O 1
ATOM 970 N N . THR A 1 122 ? 47.659 -17.735 2.853 1.00 45.09 122 THR A N 1
ATOM 971 C CA . THR A 1 122 ? 48.334 -18.584 1.880 1.00 45.09 122 THR A CA 1
ATOM 972 C C . THR A 1 122 ? 48.465 -20.053 2.301 1.00 45.09 122 THR A C 1
ATOM 974 O O . THR A 1 122 ? 49.050 -20.342 3.340 1.00 45.09 122 THR A O 1
ATOM 977 N N . ALA A 1 123 ? 48.070 -20.980 1.424 1.00 38.97 123 ALA A N 1
ATOM 978 C CA . ALA A 1 123 ? 48.735 -22.276 1.271 1.00 38.97 123 ALA A CA 1
ATOM 979 C C . ALA A 1 123 ? 48.571 -22.786 -0.173 1.00 38.97 123 ALA A C 1
ATOM 981 O O . ALA A 1 123 ? 47.521 -22.635 -0.791 1.00 38.97 123 ALA A O 1
ATOM 982 N N . ALA A 1 124 ? 49.676 -23.299 -0.704 1.00 42.59 124 ALA A N 1
ATOM 983 C CA . ALA A 1 124 ? 49.999 -23.542 -2.106 1.00 42.59 124 ALA A CA 1
ATOM 984 C C . ALA A 1 124 ? 49.299 -24.790 -2.721 1.00 42.59 124 ALA A C 1
ATOM 986 O O . ALA A 1 124 ? 48.620 -25.528 -2.006 1.00 42.59 124 ALA A O 1
ATOM 987 N N . PRO A 1 125 ? 49.442 -25.030 -4.043 1.00 50.84 125 PRO A N 1
ATOM 988 C CA . PRO A 1 125 ? 48.615 -25.949 -4.823 1.00 50.84 125 PRO A CA 1
ATOM 989 C C . PRO A 1 125 ? 49.181 -27.375 -4.843 1.00 50.84 125 PRO A C 1
ATOM 991 O O . PRO A 1 125 ? 50.390 -27.544 -4.933 1.00 50.84 125 PRO A O 1
ATOM 994 N N . ASN A 1 126 ? 48.311 -28.390 -4.874 1.00 45.75 126 ASN A N 1
ATOM 995 C CA . ASN A 1 126 ? 48.676 -29.752 -5.279 1.00 45.75 126 ASN A CA 1
ATOM 996 C C . ASN A 1 126 ? 47.620 -30.345 -6.238 1.00 45.75 126 ASN A C 1
ATOM 998 O O . ASN A 1 126 ? 46.472 -30.579 -5.877 1.00 45.75 126 ASN A O 1
ATOM 1002 N N . THR A 1 127 ? 48.068 -30.511 -7.483 1.00 35.56 127 THR A N 1
ATOM 1003 C CA . THR A 1 127 ? 47.804 -31.552 -8.498 1.00 35.56 127 THR A CA 1
ATOM 1004 C C . THR A 1 127 ? 46.615 -32.528 -8.385 1.00 35.56 127 THR A C 1
ATOM 1006 O O . THR A 1 127 ? 46.550 -33.359 -7.490 1.00 35.56 127 THR A O 1
ATOM 1009 N N . ALA A 1 128 ? 45.804 -32.498 -9.456 1.00 42.12 128 ALA A N 1
ATOM 1010 C CA . ALA A 1 128 ? 45.275 -33.593 -10.294 1.00 42.12 128 ALA A CA 1
ATOM 1011 C C . ALA A 1 128 ? 44.692 -34.885 -9.673 1.00 42.12 128 ALA A C 1
ATOM 1013 O O . ALA A 1 128 ? 45.421 -35.722 -9.151 1.00 42.12 128 ALA A O 1
ATOM 1014 N N . SER A 1 129 ? 43.422 -35.176 -9.993 1.00 38.19 129 SER A N 1
ATOM 1015 C CA . SER A 1 129 ? 43.056 -36.415 -10.709 1.00 38.19 129 SER A CA 1
ATOM 1016 C C . SER A 1 129 ? 41.604 -36.426 -11.190 1.00 38.19 129 SER A C 1
ATOM 1018 O O . SER A 1 129 ? 40.665 -36.105 -10.469 1.00 38.19 129 SER A O 1
ATOM 1020 N N . THR A 1 130 ? 41.473 -36.818 -12.449 1.00 39.44 130 THR A N 1
ATOM 1021 C CA . THR A 1 130 ? 40.285 -37.150 -13.235 1.00 39.44 130 THR A CA 1
ATOM 1022 C C . THR A 1 130 ? 39.560 -38.379 -12.675 1.00 39.44 130 THR A C 1
ATOM 1024 O O . THR A 1 130 ? 40.227 -39.361 -12.369 1.00 39.44 130 THR A O 1
ATOM 1027 N N . ALA A 1 131 ? 38.221 -38.390 -12.680 1.00 38.25 131 ALA A N 1
ATOM 1028 C CA . ALA A 1 131 ? 37.433 -39.583 -13.023 1.00 38.25 131 ALA A CA 1
ATOM 1029 C C . ALA A 1 131 ? 35.940 -39.270 -13.248 1.00 38.25 131 ALA A C 1
ATOM 1031 O O . ALA A 1 131 ? 35.251 -38.720 -12.397 1.00 38.25 131 ALA A O 1
ATOM 1032 N N . SER A 1 132 ? 35.510 -39.677 -14.440 1.00 44.12 132 SER A N 1
ATOM 1033 C CA . SER A 1 132 ? 34.195 -40.012 -14.993 1.00 44.12 132 SER A CA 1
ATOM 1034 C C . SER A 1 132 ? 32.986 -40.243 -14.077 1.00 44.12 132 SER A C 1
ATOM 1036 O O . SER A 1 132 ? 33.091 -40.943 -13.078 1.00 44.12 132 SER A O 1
ATOM 1038 N N . GLN A 1 133 ? 31.820 -39.815 -14.588 1.00 36.69 133 GLN A N 1
ATOM 1039 C CA . GLN A 1 133 ? 30.505 -40.499 -14.709 1.00 36.69 133 GLN A CA 1
ATOM 1040 C C . GLN A 1 133 ? 29.394 -39.423 -14.708 1.00 36.69 133 GLN A C 1
ATOM 1042 O O . GLN A 1 133 ? 29.562 -38.385 -14.087 1.00 36.69 133 GLN A O 1
ATOM 1047 N N . ALA A 1 134 ? 28.223 -39.536 -15.330 1.00 34.91 134 ALA A N 1
ATOM 1048 C CA . ALA A 1 134 ? 27.663 -40.386 -16.372 1.00 34.91 134 ALA A CA 1
ATOM 1049 C C . ALA A 1 134 ? 26.421 -39.643 -16.925 1.00 34.91 134 ALA A C 1
ATOM 1051 O O . ALA A 1 134 ? 25.880 -38.731 -16.304 1.00 34.91 134 ALA A O 1
ATOM 1052 N N . LEU A 1 135 ? 26.009 -40.052 -18.118 1.00 42.94 135 LEU A N 1
ATOM 1053 C CA . LEU A 1 135 ? 24.888 -39.584 -18.931 1.00 42.94 135 LEU A CA 1
ATOM 1054 C C . LEU A 1 135 ? 23.522 -39.665 -18.212 1.00 42.94 135 LEU A C 1
ATOM 1056 O O . LEU A 1 135 ? 23.230 -40.692 -17.605 1.00 42.94 135 LEU A O 1
ATOM 1060 N N . SER A 1 136 ? 22.651 -38.655 -18.362 1.00 36.69 136 SER A N 1
ATOM 1061 C CA . SER A 1 136 ? 21.183 -38.784 -18.223 1.00 36.69 136 SER A CA 1
ATOM 1062 C C . SER A 1 136 ? 20.436 -37.608 -18.884 1.00 36.69 136 SER A C 1
ATOM 1064 O O . SER A 1 136 ? 20.612 -36.451 -18.515 1.00 36.69 136 SER A O 1
ATOM 1066 N N . THR A 1 137 ? 19.585 -37.924 -19.858 1.00 44.09 137 THR A N 1
ATOM 1067 C CA . THR A 1 137 ? 18.489 -37.114 -20.439 1.00 44.09 137 THR A CA 1
ATOM 1068 C C . THR A 1 137 ? 17.155 -37.833 -20.137 1.00 44.09 137 THR A C 1
ATOM 1070 O O . THR A 1 137 ? 17.209 -39.002 -19.753 1.00 44.09 137 THR A O 1
ATOM 1073 N N . PRO A 1 138 ? 15.957 -37.310 -20.489 1.00 52.03 138 PRO A N 1
ATOM 1074 C CA . PRO A 1 138 ? 15.305 -35.992 -20.320 1.00 52.03 138 PRO A CA 1
ATOM 1075 C C . PRO A 1 138 ? 13.983 -36.189 -19.472 1.00 52.03 138 PRO A C 1
ATOM 1077 O O . PRO A 1 138 ? 13.980 -37.172 -18.732 1.00 52.03 138 PRO A O 1
ATOM 1080 N N . PRO A 1 139 ? 12.883 -35.366 -19.460 1.00 49.59 139 PRO A N 1
ATOM 1081 C CA . PRO A 1 139 ? 12.106 -34.869 -20.613 1.00 49.59 139 PRO A CA 1
ATOM 1082 C C . PRO A 1 139 ? 11.560 -33.419 -20.528 1.00 49.59 139 PRO A C 1
ATOM 1084 O O . PRO A 1 139 ? 11.421 -32.795 -19.479 1.00 49.59 139 PRO A O 1
ATOM 1087 N N . THR A 1 140 ? 11.193 -32.919 -21.705 1.00 43.34 140 THR A N 1
ATOM 1088 C CA . THR A 1 140 ? 10.365 -31.739 -21.991 1.00 43.34 140 THR A CA 1
ATOM 1089 C C . THR A 1 140 ? 8.922 -31.915 -21.506 1.00 43.34 140 THR A C 1
ATOM 1091 O O . THR A 1 140 ? 8.347 -32.981 -21.704 1.00 43.34 140 THR A O 1
ATOM 1094 N N . LEU A 1 141 ? 8.288 -30.844 -21.012 1.00 42.84 141 LEU A N 1
ATOM 1095 C CA . LEU A 1 141 ? 6.828 -30.693 -21.054 1.00 42.84 141 LEU A CA 1
ATOM 1096 C C . LEU A 1 141 ? 6.443 -29.212 -21.168 1.00 42.84 141 LEU A C 1
ATOM 1098 O O . LEU A 1 141 ? 6.683 -28.407 -20.272 1.00 42.84 141 LEU A O 1
ATOM 1102 N N . ALA A 1 142 ? 5.857 -28.873 -22.315 1.00 43.84 142 ALA A N 1
ATOM 1103 C CA . ALA A 1 142 ? 5.139 -27.632 -22.547 1.00 43.84 142 ALA A CA 1
ATOM 1104 C C . ALA A 1 142 ? 3.796 -27.667 -21.806 1.00 43.84 142 ALA A C 1
ATOM 1106 O O . ALA A 1 142 ? 3.127 -28.698 -21.796 1.00 43.84 142 ALA A O 1
ATOM 1107 N N . SER A 1 143 ? 3.361 -26.535 -21.254 1.00 40.75 143 SER A N 1
ATOM 1108 C CA . SER A 1 143 ? 1.940 -26.320 -20.982 1.00 40.75 143 SER A CA 1
ATOM 1109 C C . SER A 1 143 ? 1.615 -24.832 -21.010 1.00 40.75 143 SER A C 1
ATOM 1111 O O . SER A 1 143 ? 2.078 -24.052 -20.178 1.00 40.75 143 SER A O 1
ATOM 1113 N N . ALA A 1 144 ? 0.844 -24.446 -22.023 1.00 48.59 144 ALA A N 1
ATOM 1114 C CA . ALA A 1 144 ? 0.214 -23.146 -22.134 1.00 48.59 144 ALA A CA 1
ATOM 1115 C C . ALA A 1 144 ? -1.004 -23.115 -21.203 1.00 48.59 144 ALA A C 1
ATOM 1117 O O . ALA A 1 144 ? -1.895 -23.954 -21.322 1.00 48.59 144 ALA A O 1
ATOM 1118 N N . VAL A 1 145 ? -1.070 -22.130 -20.307 1.00 41.25 145 VAL A N 1
ATOM 1119 C CA . VAL A 1 145 ? -2.289 -21.838 -19.546 1.00 41.25 145 VAL A CA 1
ATOM 1120 C C . VAL A 1 145 ? -2.713 -20.409 -19.849 1.00 41.25 145 VAL A C 1
ATOM 1122 O O . VAL A 1 145 ? -2.145 -19.436 -19.359 1.00 41.25 145 VAL A O 1
ATOM 1125 N N . THR A 1 146 ? -3.734 -20.304 -20.695 1.00 42.09 146 THR A N 1
ATOM 1126 C CA . THR A 1 146 ? -4.528 -19.101 -20.926 1.00 42.09 146 THR A CA 1
ATOM 1127 C C . THR A 1 146 ? -5.305 -18.765 -19.654 1.00 42.09 146 THR A C 1
ATOM 1129 O O . THR A 1 146 ? -6.267 -19.450 -19.310 1.00 42.09 146 THR A O 1
ATOM 1132 N N . VAL A 1 147 ? -4.921 -17.695 -18.960 1.00 41.31 147 VAL A N 1
ATOM 1133 C CA . VAL A 1 147 ? -5.701 -17.159 -17.839 1.00 41.31 147 VAL A CA 1
ATOM 1134 C C . VAL A 1 147 ? -6.704 -16.144 -18.385 1.00 41.31 147 VAL A C 1
ATOM 1136 O O . VAL A 1 147 ? -6.347 -15.025 -18.746 1.00 41.31 147 VAL A O 1
ATOM 1139 N N . ARG A 1 148 ? -7.979 -16.542 -18.451 1.00 38.97 148 ARG A N 1
ATOM 1140 C CA . ARG A 1 148 ? -9.103 -15.606 -18.579 1.00 38.97 148 ARG A CA 1
ATOM 1141 C C . ARG A 1 148 ? -9.265 -14.868 -17.249 1.00 38.97 148 ARG A C 1
ATOM 1143 O O . ARG A 1 148 ? -9.585 -15.485 -16.236 1.00 38.97 148 ARG A O 1
ATOM 1150 N N . ILE A 1 149 ? -9.048 -13.557 -17.261 1.00 44.00 149 ILE A N 1
ATOM 1151 C CA . ILE A 1 149 ? -9.349 -12.668 -16.136 1.00 44.00 149 ILE A CA 1
ATOM 1152 C C . ILE A 1 149 ? -10.871 -12.495 -16.081 1.00 44.00 149 ILE A C 1
ATOM 1154 O O . ILE A 1 149 ? -11.461 -11.896 -16.977 1.00 44.00 149 ILE A O 1
ATOM 1158 N N . ILE A 1 150 ? -11.506 -13.034 -15.039 1.00 48.25 150 ILE A N 1
ATOM 1159 C CA . ILE A 1 150 ? -12.887 -12.701 -14.675 1.00 48.25 150 ILE A CA 1
ATOM 1160 C C . ILE A 1 150 ? -12.809 -11.584 -13.633 1.00 48.25 150 ILE A C 1
ATOM 1162 O O . ILE A 1 150 ? -12.342 -11.790 -12.514 1.00 48.25 150 ILE A O 1
ATOM 1166 N N . PHE A 1 151 ? -13.245 -10.393 -14.033 1.00 44.12 151 PHE A N 1
ATOM 1167 C CA . PHE A 1 151 ? -13.477 -9.253 -13.155 1.00 44.12 151 PHE A CA 1
ATOM 1168 C C . PHE A 1 151 ? -14.767 -9.528 -12.369 1.00 44.12 151 PHE A C 1
ATOM 1170 O O . PHE A 1 151 ? -15.839 -9.608 -12.966 1.00 44.12 151 PHE A O 1
ATOM 1177 N N . VAL A 1 152 ? -14.681 -9.706 -11.049 1.00 44.47 152 VAL A N 1
ATOM 1178 C CA . VAL A 1 152 ? -15.866 -9.738 -10.178 1.00 44.47 152 VAL A CA 1
ATOM 1179 C C . VAL A 1 152 ? -15.862 -8.476 -9.332 1.00 44.47 152 VAL A C 1
ATOM 1181 O O . VAL A 1 152 ? -15.190 -8.387 -8.308 1.00 44.47 152 VAL A O 1
ATOM 1184 N N . SER A 1 153 ? -16.624 -7.496 -9.806 1.00 49.31 153 SER A N 1
ATOM 1185 C CA . SER A 1 153 ? -17.107 -6.366 -9.024 1.00 49.31 153 SER A CA 1
ATOM 1186 C C . SER A 1 153 ? -18.200 -6.856 -8.075 1.00 49.31 153 SER A C 1
ATOM 1188 O O . SER A 1 153 ? -19.237 -7.326 -8.533 1.00 49.31 153 SER A O 1
ATOM 1190 N N . CYS A 1 154 ? -17.993 -6.715 -6.769 1.00 36.06 154 CYS A N 1
ATOM 1191 C CA . CYS A 1 154 ? -19.022 -6.857 -5.738 1.00 36.06 154 CYS A CA 1
ATOM 1192 C C . CYS A 1 154 ? -18.652 -5.926 -4.577 1.00 36.06 154 CYS A C 1
ATOM 1194 O O . CYS A 1 154 ? -17.497 -5.906 -4.174 1.00 36.06 154 CYS A O 1
ATOM 1196 N N . PHE A 1 155 ? -19.535 -5.172 -3.933 1.00 41.34 155 PHE A N 1
ATOM 1197 C CA . PHE A 1 155 ? -20.927 -4.791 -4.165 1.00 41.34 155 PHE A CA 1
ATOM 1198 C C . PHE A 1 155 ? -21.153 -3.700 -3.098 1.00 41.34 155 PHE A C 1
ATOM 1200 O O . PHE A 1 155 ? -20.844 -3.932 -1.928 1.00 41.34 155 PHE A O 1
ATOM 1207 N N . MET A 1 156 ? -21.635 -2.509 -3.465 1.00 42.75 156 MET A N 1
ATOM 1208 C CA . MET A 1 156 ? -22.221 -1.598 -2.477 1.00 42.75 156 MET A CA 1
ATOM 1209 C C . MET A 1 156 ? -23.643 -2.073 -2.180 1.00 42.75 156 MET A C 1
ATOM 1211 O O . MET A 1 156 ? -24.450 -2.237 -3.090 1.00 42.75 156 MET A O 1
ATOM 1215 N N . SER A 1 157 ? -23.955 -2.282 -0.907 1.00 42.41 157 SER A N 1
ATOM 1216 C CA . SER A 1 157 ? -25.315 -2.337 -0.351 1.00 42.41 157 SER A CA 1
ATOM 1217 C C . SER A 1 157 ? -25.174 -1.936 1.122 1.00 42.41 157 SER A C 1
ATOM 1219 O O . SER A 1 157 ? -24.505 -2.642 1.865 1.00 42.41 157 SER A O 1
ATOM 1221 N N . ILE A 1 158 ? -25.340 -0.646 1.440 1.00 50.53 158 ILE A N 1
ATOM 1222 C CA . ILE A 1 158 ? -26.554 0.024 1.964 1.00 50.53 158 ILE A CA 1
ATOM 1223 C C . ILE A 1 158 ? -26.992 -0.547 3.332 1.00 50.53 158 ILE A C 1
ATOM 1225 O O . ILE A 1 158 ? -27.095 -1.761 3.483 1.00 50.53 158 ILE A O 1
ATOM 1229 N N . ILE A 1 159 ? -27.361 0.390 4.224 1.00 41.47 159 ILE A N 1
ATOM 1230 C CA . ILE A 1 159 ? -28.306 0.325 5.367 1.00 41.47 159 ILE A CA 1
ATOM 1231 C C . ILE A 1 159 ? -27.619 0.374 6.746 1.00 41.47 159 ILE A C 1
ATOM 1233 O O . ILE A 1 159 ? -26.614 -0.313 6.945 1.00 41.47 159 ILE A O 1
ATOM 1237 N N . PRO A 1 160 ? -28.135 1.191 7.695 1.00 55.78 160 PRO A N 1
ATOM 1238 C CA . PRO A 1 160 ? -29.523 1.669 7.806 1.00 55.78 160 PRO A CA 1
ATOM 1239 C C . PRO A 1 160 ? -29.823 3.128 7.493 1.00 55.78 160 PRO A C 1
ATOM 1241 O O . PRO A 1 160 ? -28.989 4.001 7.808 1.00 55.78 160 PRO A O 1
#

Sequence (160 aa):
MSTPSATLPSDVPTFEDVNCLLKLVMDNKLLFSMRLVYLNSAADAALLWRPYADLIREDKARVNLVSELRSAYYKLEAEAKYSVYLPVRDFKFPKQYHLIADFTKVLIPLTKASDKSNPPATAAPNTASTASQALSTPPTLASAVTVRIIFVSCFMSIIP

pLDDT: mean 73.79, std 23.41, range [34.91, 97.69]

Organism: NCBI:txid181874

Foldseek 3Di:
DDDPLDDDDPVADDLVNLVVLQVVLVPPVDDLVVSVVSLLVSLVSLLSCLVVLVSVLVVPSSLVSLVSSLVSLVVSVCCCCPPPPHNVVDDDDDPSNVSSVVSNCSSDVPPPPVPPDDDDDDDDDDDDDDDDDDDDDDDDDDDDDDDDDDDDDDDDDDDD